Protein AF-A0A2J8JZU3-F1 (afdb_monomer)

Radius of gyration: 20.24 Å; Cα contacts (8 Å, |Δi|>4): 56; chains: 1; bounding box: 60×38×48 Å

Nearest PDB structures (foldseek):
  2yle-ass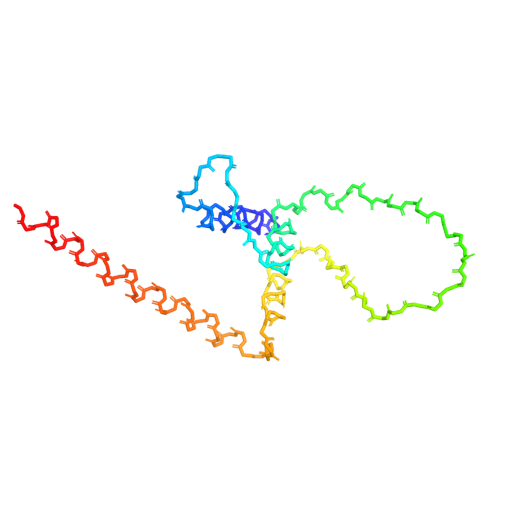embly1_A  TM=9.521E-01  e=1.772E-09  Homo sapiens
  3rbw-assembly3_C  TM=9.778E-01  e=8.902E-08  Homo sapiens

Mean predicted aligned error: 10.12 Å

pLDDT: mean 84.01, std 20.11, range [36.47, 98.75]

Foldseek 3Di:
DQLVVLQVVLVVVLCVQCPPPDPPDHDDDDPLSVVLSCLSNPLPCPVPDPPPDDDDDDDDDDDPPPPPPLPRDDHPVSSLQSQLVVDPHSVCSVVVVVVVVVVVVVVVVVVVVVVVCVVVVD

Organism: Pan troglodytes (NCBI:txid9598)

Secondary structure (DSSP, 8-state):
-HHHHHHHHHHHHHHHHTTT--TT------HHHHHHHHHHHTTTSTTS--------------------------SHHHHHHHHHTTSSSGGG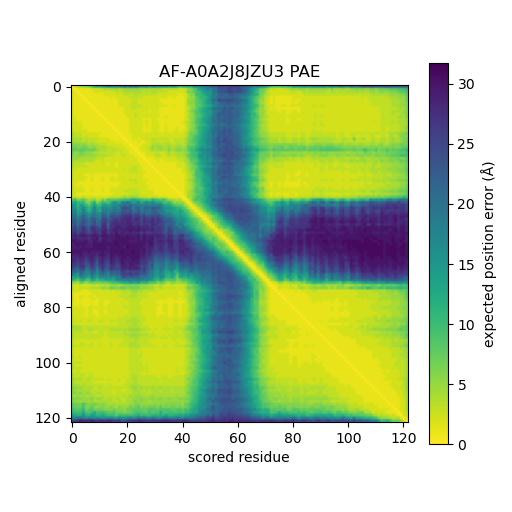HHHHHHHHHHHHHHHHHHHHHHHHHHHH--

Sequence (122 aa):
METEVIESLGIIIYKALDYGLKENEERELSPPLEQLIDHMANTVEADGSNDEGYEAAEEGLGDEDEKRKISAIRSYRDVMKLCAAHLPTESDAPNHYQAVCRALFAETMELHTFLTKIKSAK

Solvent-accessible surface area (backbone atoms only — not comparable to full-atom values): 7612 Å² total; per-residue (Å²): 112,64,46,61,53,42,20,56,47,24,50,51,52,52,53,62,70,42,63,89,57,55,100,89,54,80,72,91,64,59,69,73,58,46,52,50,36,50,45,26,50,50,57,85,64,74,86,71,73,82,77,85,70,80,89,75,91,75,94,74,95,74,77,94,75,72,74,71,76,75,73,80,55,73,44,72,67,50,53,53,49,58,57,18,67,71,43,99,53,44,87,47,38,72,58,50,55,51,49,52,52,50,50,54,49,52,56,52,49,52,52,50,54,52,53,50,52,61,68,66,73,111

Structure (mmCIF, N/CA/C/O backbone):
data_AF-A0A2J8JZU3-F1
#
_entry.id   AF-A0A2J8JZU3-F1
#
loop_
_atom_site.group_PDB
_atom_site.id
_atom_site.type_symbol
_atom_site.label_atom_id
_atom_site.label_alt_id
_atom_site.label_comp_id
_atom_site.label_asym_id
_atom_site.label_entity_id
_atom_site.label_seq_id
_atom_site.pdbx_PDB_ins_code
_atom_site.Cartn_x
_atom_site.Cartn_y
_atom_site.Cartn_z
_atom_site.occupancy
_atom_site.B_iso_or_equiv
_atom_site.auth_seq_id
_atom_site.auth_comp_id
_atom_site.auth_asym_id
_atom_site.auth_atom_id
_atom_site.pdbx_PDB_model_num
ATOM 1 N N . MET A 1 1 ? 16.141 14.459 -0.950 1.00 70.94 1 MET A N 1
ATOM 2 C CA . MET A 1 1 ? 14.841 15.150 -0.792 1.00 70.94 1 MET A CA 1
ATOM 3 C C . MET A 1 1 ? 13.651 14.298 -1.228 1.00 70.94 1 MET A C 1
ATOM 5 O O . MET A 1 1 ? 12.847 14.012 -0.361 1.00 70.94 1 MET A O 1
ATOM 9 N N . GLU A 1 2 ? 13.494 13.858 -2.492 1.00 91.19 2 GLU A N 1
ATOM 10 C CA . GLU A 1 2 ? 12.381 12.926 -2.822 1.00 91.19 2 GLU A CA 1
ATOM 11 C C . GLU A 1 2 ? 12.563 11.551 -2.165 1.00 91.19 2 GLU A C 1
ATOM 13 O O . GLU A 1 2 ? 11.612 11.001 -1.623 1.00 91.19 2 GLU A O 1
ATOM 18 N N . THR A 1 3 ? 13.790 11.029 -2.155 1.00 91.12 3 THR A N 1
ATOM 19 C CA . THR A 1 3 ? 14.134 9.729 -1.557 1.00 91.12 3 THR A CA 1
ATOM 20 C C . THR A 1 3 ? 13.794 9.651 -0.068 1.00 91.12 3 THR A C 1
ATOM 22 O O . THR A 1 3 ? 13.137 8.709 0.340 1.00 91.12 3 THR A O 1
ATOM 25 N N . GLU A 1 4 ? 14.106 10.684 0.719 1.00 92.81 4 GLU A N 1
ATOM 26 C CA . GLU A 1 4 ? 13.743 10.764 2.149 1.00 92.81 4 GLU A CA 1
ATOM 27 C C . GLU A 1 4 ? 12.219 10.717 2.380 1.00 92.81 4 GLU A C 1
ATOM 29 O O . GLU A 1 4 ? 11.733 10.109 3.337 1.00 92.81 4 GLU A O 1
ATOM 34 N N . VAL A 1 5 ? 11.440 11.356 1.495 1.00 95.69 5 VAL A N 1
ATOM 35 C CA . VAL A 1 5 ? 9.969 11.315 1.550 1.00 95.69 5 VAL A CA 1
ATOM 36 C C . VAL A 1 5 ? 9.457 9.926 1.174 1.00 95.69 5 VAL A C 1
ATOM 38 O O . VAL A 1 5 ? 8.535 9.425 1.814 1.00 95.69 5 VAL A O 1
ATOM 41 N N . ILE A 1 6 ? 10.054 9.299 0.159 1.00 96.25 6 ILE A N 1
ATOM 42 C CA . ILE A 1 6 ? 9.726 7.938 -0.283 1.00 96.25 6 ILE A CA 1
ATOM 43 C C . ILE A 1 6 ? 10.030 6.922 0.822 1.00 96.25 6 ILE A C 1
ATOM 45 O O . ILE A 1 6 ? 9.185 6.076 1.100 1.00 96.25 6 ILE A O 1
ATOM 49 N N . GLU A 1 7 ? 11.175 7.052 1.487 1.00 95.50 7 GLU A N 1
ATOM 50 C CA . GLU A 1 7 ? 11.584 6.230 2.627 1.00 95.50 7 GLU A CA 1
ATOM 51 C C . GLU A 1 7 ? 10.608 6.348 3.783 1.00 95.50 7 GLU A C 1
ATOM 53 O O . GLU A 1 7 ? 10.023 5.357 4.226 1.00 95.50 7 GLU A O 1
ATOM 58 N N . SER A 1 8 ? 10.344 7.585 4.201 1.00 95.75 8 SER A N 1
ATOM 59 C CA . SER A 1 8 ? 9.380 7.865 5.260 1.00 95.75 8 SER A CA 1
ATOM 60 C C . SER A 1 8 ? 8.002 7.290 4.923 1.00 95.75 8 SER A C 1
ATOM 62 O O . SER A 1 8 ? 7.342 6.708 5.784 1.00 95.75 8 SER A O 1
ATOM 64 N N . LEU A 1 9 ? 7.563 7.417 3.666 1.00 96.94 9 LEU A N 1
ATOM 65 C CA . LEU A 1 9 ? 6.297 6.860 3.204 1.00 96.94 9 LEU A CA 1
ATOM 66 C C . LEU A 1 9 ? 6.307 5.326 3.235 1.00 96.94 9 LEU A C 1
ATOM 68 O O . LEU A 1 9 ? 5.358 4.745 3.755 1.00 96.94 9 LEU A O 1
ATOM 72 N N . GLY A 1 10 ? 7.363 4.675 2.741 1.00 96.44 10 GLY A N 1
ATOM 73 C CA . GLY A 1 10 ? 7.507 3.215 2.744 1.00 96.44 10 GLY A CA 1
ATOM 74 C C . GLY A 1 10 ? 7.393 2.630 4.151 1.00 96.44 10 GLY A C 1
ATOM 75 O O . GLY A 1 10 ? 6.596 1.720 4.383 1.00 96.44 10 GLY A O 1
ATOM 76 N N . ILE A 1 11 ? 8.081 3.242 5.119 1.00 95.81 11 ILE A N 1
ATOM 77 C CA . ILE A 1 11 ? 8.023 2.856 6.536 1.00 95.81 11 ILE A CA 1
ATOM 78 C C . ILE A 1 1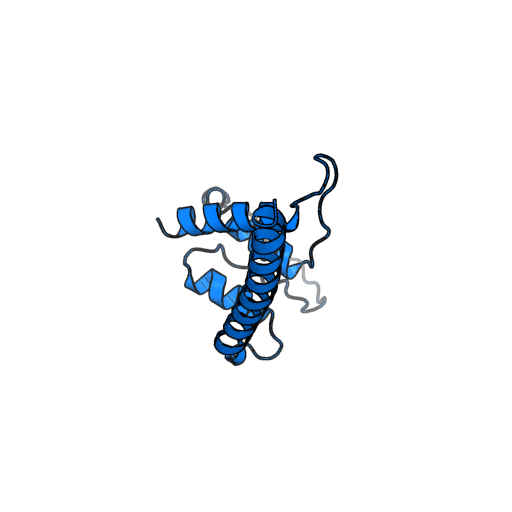1 ? 6.600 2.994 7.098 1.00 95.81 11 ILE A C 1
ATOM 80 O O . ILE A 1 11 ? 6.132 2.129 7.840 1.00 95.81 11 ILE A O 1
ATOM 84 N N . ILE A 1 12 ? 5.892 4.084 6.782 1.00 98.00 12 ILE A N 1
ATOM 85 C CA . ILE A 1 12 ? 4.524 4.302 7.276 1.00 98.00 12 ILE A CA 1
ATOM 86 C C . ILE A 1 12 ? 3.533 3.321 6.645 1.00 98.00 12 ILE A C 1
ATOM 88 O O . ILE A 1 12 ? 2.655 2.825 7.351 1.00 98.00 12 ILE A O 1
ATOM 92 N N . ILE A 1 13 ? 3.676 3.008 5.356 1.00 97.50 13 ILE A N 1
ATOM 93 C CA . ILE A 1 13 ? 2.842 2.002 4.690 1.00 97.50 13 ILE A CA 1
ATOM 94 C C . ILE A 1 13 ? 3.062 0.621 5.316 1.00 97.50 13 ILE A C 1
ATOM 96 O O . ILE A 1 13 ? 2.079 -0.045 5.638 1.00 97.50 13 ILE A O 1
ATOM 100 N N . TYR A 1 14 ? 4.312 0.227 5.574 1.00 95.81 14 TYR A N 1
ATOM 101 C CA . TYR A 1 14 ? 4.620 -1.030 6.263 1.00 95.81 14 TYR A CA 1
ATOM 102 C C . TYR A 1 14 ? 3.963 -1.096 7.651 1.00 95.81 14 TYR A C 1
ATOM 104 O O . TYR A 1 14 ? 3.210 -2.017 7.954 1.00 95.81 14 TYR A O 1
ATOM 112 N N . LYS A 1 15 ? 4.121 -0.041 8.461 1.00 95.38 15 LYS A N 1
ATOM 113 C CA . LYS A 1 15 ? 3.473 0.055 9.782 1.00 95.38 15 LYS A CA 1
ATOM 114 C C . LYS A 1 15 ? 1.948 -0.001 9.713 1.00 95.38 15 LYS A C 1
ATOM 116 O O . LYS A 1 15 ? 1.314 -0.522 10.627 1.00 95.38 15 LYS A O 1
ATOM 121 N N . ALA A 1 16 ? 1.347 0.564 8.668 1.00 97.44 16 ALA A N 1
ATOM 122 C CA . ALA A 1 16 ? -0.096 0.500 8.468 1.00 97.44 16 ALA A CA 1
ATOM 123 C C . ALA A 1 16 ? -0.564 -0.922 8.113 1.00 97.44 16 ALA A C 1
ATOM 125 O O . ALA A 1 16 ? -1.647 -1.322 8.537 1.00 97.44 16 ALA A O 1
ATOM 126 N N . LEU A 1 17 ? 0.241 -1.689 7.369 1.00 96.81 17 LEU A N 1
ATOM 127 C CA . LEU A 1 17 ? -0.054 -3.081 7.013 1.00 96.81 17 LEU A CA 1
ATOM 128 C C . LEU A 1 17 ? 0.003 -4.021 8.222 1.00 96.81 17 LEU A C 1
ATOM 130 O O . LEU A 1 17 ? -0.856 -4.905 8.312 1.00 96.81 17 LEU A O 1
ATOM 134 N N . ASP A 1 18 ? 0.941 -3.776 9.138 1.00 96.50 18 ASP A N 1
ATOM 135 C CA . ASP A 1 18 ? 1.154 -4.542 10.377 1.00 96.50 18 ASP A CA 1
ATOM 136 C C . ASP A 1 18 ? 0.325 -4.038 11.569 1.00 96.50 18 ASP A C 1
ATOM 138 O O . ASP A 1 18 ? 0.427 -4.553 12.686 1.00 96.50 18 ASP A O 1
ATOM 142 N N . TYR A 1 19 ? -0.519 -3.021 11.368 1.00 97.19 19 TYR A N 1
ATOM 143 C CA . TYR A 1 19 ? -1.295 -2.433 12.452 1.00 97.19 19 TYR A CA 1
ATOM 144 C C . TYR A 1 19 ? -2.176 -3.482 13.152 1.00 97.19 19 TYR A C 1
ATOM 146 O O . TYR A 1 19 ? -3.117 -4.023 12.571 1.00 97.19 19 TYR A O 1
ATOM 154 N N . GLY A 1 20 ? -1.894 -3.722 14.436 1.00 96.81 20 GLY A N 1
ATOM 155 C CA . GLY A 1 20 ? -2.626 -4.669 15.280 1.00 96.81 20 GLY A CA 1
ATOM 156 C C . GLY A 1 20 ? -1.979 -6.051 15.429 1.00 96.81 20 GLY A C 1
ATOM 157 O O . GLY A 1 20 ? -2.511 -6.859 16.192 1.00 96.81 20 GLY A O 1
ATOM 158 N N . LEU A 1 21 ? -0.852 -6.318 14.760 1.00 96.94 21 LEU A N 1
ATOM 159 C CA . LEU A 1 21 ? -0.038 -7.517 14.980 1.00 96.94 21 LEU A CA 1
ATOM 160 C C . LEU A 1 21 ? 0.847 -7.383 16.229 1.00 96.94 21 LEU A C 1
ATOM 162 O O . LEU A 1 21 ? 1.093 -6.280 16.727 1.00 96.94 21 LEU A O 1
ATOM 166 N N . LYS A 1 22 ? 1.305 -8.518 16.769 1.00 95.81 22 LYS A N 1
ATOM 167 C CA . LYS A 1 22 ? 2.307 -8.539 17.849 1.00 95.81 22 LYS A CA 1
ATOM 168 C C . LYS A 1 22 ? 3.705 -8.269 17.291 1.00 95.81 22 LYS A C 1
ATOM 170 O O . LYS A 1 22 ? 3.963 -8.526 16.129 1.00 95.81 22 LYS A O 1
ATOM 175 N N . GLU A 1 23 ? 4.640 -7.866 18.149 1.00 90.19 23 GLU A N 1
ATOM 176 C CA . GLU A 1 23 ? 6.037 -7.578 17.760 1.00 90.19 23 GLU A CA 1
ATOM 177 C C . GLU A 1 23 ? 6.790 -8.772 17.147 1.00 90.19 23 GLU A C 1
ATOM 179 O O . GLU A 1 23 ? 7.815 -8.590 16.505 1.00 90.19 23 GLU A O 1
ATOM 184 N N . ASN A 1 24 ? 6.312 -9.995 17.375 1.00 93.12 24 ASN A N 1
ATOM 185 C CA . ASN A 1 24 ? 6.893 -11.228 16.847 1.00 93.12 24 ASN A CA 1
ATOM 186 C C . ASN A 1 24 ? 6.080 -11.827 15.684 1.00 93.12 24 ASN A C 1
ATOM 188 O O . ASN A 1 24 ? 6.288 -12.990 15.337 1.00 93.12 24 ASN A O 1
ATOM 192 N N . GLU A 1 25 ? 5.101 -11.085 15.167 1.00 94.81 25 GLU A N 1
ATOM 193 C CA . GLU A 1 25 ? 4.240 -11.462 14.051 1.00 94.81 25 GLU A CA 1
ATOM 194 C C . GLU A 1 25 ? 4.425 -10.430 12.933 1.00 94.81 25 GLU A C 1
ATOM 196 O O . GLU A 1 25 ? 4.396 -9.230 13.184 1.00 94.81 25 GLU A O 1
ATOM 201 N N . GLU A 1 26 ? 4.578 -10.900 11.700 1.00 91.25 26 GLU A N 1
ATOM 202 C CA . GLU A 1 26 ? 4.696 -10.052 10.511 1.00 91.25 26 GLU A CA 1
ATOM 203 C C . GLU A 1 26 ? 3.631 -10.464 9.501 1.00 91.25 26 GLU A C 1
ATOM 205 O O . GLU A 1 26 ? 3.242 -11.638 9.418 1.00 91.25 26 GLU A O 1
ATOM 210 N N . ARG A 1 27 ? 3.121 -9.496 8.739 1.00 95.31 27 ARG A N 1
ATOM 211 C CA . ARG A 1 27 ? 2.144 -9.786 7.697 1.00 95.31 27 ARG A CA 1
ATOM 212 C C . ARG A 1 27 ? 2.831 -10.379 6.473 1.00 95.31 27 ARG A C 1
ATOM 214 O O . ARG A 1 27 ? 3.708 -9.760 5.887 1.00 95.31 27 ARG A O 1
ATOM 221 N N . GLU A 1 28 ? 2.353 -11.532 6.014 1.00 96.19 28 GLU A N 1
ATOM 222 C CA . GLU A 1 28 ? 2.798 -12.101 4.740 1.00 96.19 28 GLU A CA 1
ATOM 223 C C . GLU A 1 28 ? 2.272 -11.247 3.572 1.00 96.19 28 GLU A C 1
ATOM 225 O O . GLU A 1 28 ? 1.058 -11.118 3.363 1.00 96.19 28 GLU A O 1
ATOM 230 N N . LEU A 1 29 ? 3.188 -10.614 2.836 1.00 96.62 29 LEU A N 1
ATOM 231 C CA . LEU A 1 29 ? 2.882 -9.762 1.690 1.00 96.62 29 LEU A CA 1
ATOM 232 C C . LEU A 1 29 ? 3.066 -10.533 0.382 1.00 96.62 29 LEU A C 1
ATOM 234 O O . LEU A 1 29 ? 3.832 -11.486 0.284 1.00 96.62 29 LEU A O 1
ATOM 238 N N . SER A 1 30 ? 2.382 -10.094 -0.675 1.00 96.12 30 SER A N 1
ATOM 239 C CA . SER A 1 30 ? 2.700 -10.592 -2.014 1.00 96.12 30 SER A CA 1
ATOM 240 C C . SER A 1 30 ? 4.114 -10.138 -2.412 1.00 96.12 30 SER A C 1
ATOM 242 O O . SER A 1 30 ? 4.414 -8.957 -2.195 1.00 96.12 30 SER A O 1
ATOM 244 N N . PRO A 1 31 ? 4.918 -10.968 -3.104 1.00 94.69 31 PRO A N 1
ATOM 245 C CA . PRO A 1 31 ? 6.295 -10.617 -3.459 1.00 94.69 31 PRO A CA 1
ATOM 246 C C . PRO A 1 31 ? 6.475 -9.246 -4.144 1.00 94.69 31 PRO A C 1
ATOM 248 O O . PRO A 1 31 ? 7.409 -8.533 -3.784 1.00 94.69 31 PRO A O 1
ATOM 251 N N . PRO A 1 32 ? 5.596 -8.800 -5.072 1.00 94.25 32 PRO A N 1
ATOM 252 C CA . PRO A 1 32 ? 5.743 -7.480 -5.697 1.00 94.25 32 PRO A CA 1
ATOM 253 C C . PRO A 1 32 ? 5.560 -6.305 -4.723 1.00 94.25 32 PRO A C 1
ATOM 255 O O . PRO A 1 32 ? 6.189 -5.262 -4.883 1.00 94.25 32 PRO A O 1
ATOM 258 N N . LEU A 1 33 ? 4.691 -6.463 -3.720 1.00 96.19 33 LEU A N 1
ATOM 259 C CA . LEU A 1 33 ? 4.424 -5.429 -2.718 1.00 96.19 33 LEU A CA 1
ATOM 260 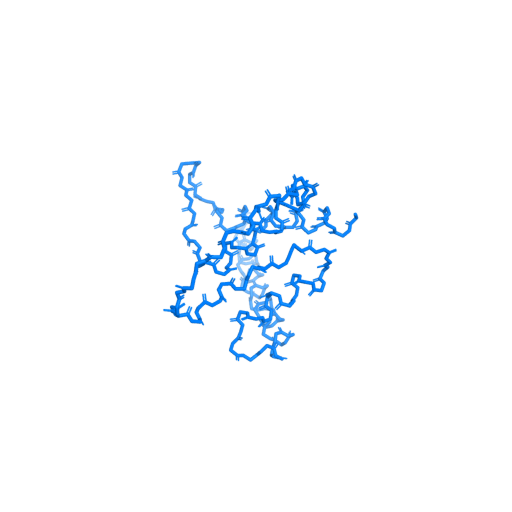C C . LEU A 1 33 ? 5.562 -5.342 -1.700 1.00 96.19 33 LEU A C 1
ATOM 262 O O . LEU A 1 33 ? 5.978 -4.242 -1.351 1.00 96.19 33 LEU A O 1
ATOM 266 N N . GLU A 1 34 ? 6.067 -6.494 -1.260 1.00 94.94 34 GLU A N 1
ATOM 267 C CA . GLU A 1 34 ? 7.225 -6.577 -0.369 1.00 94.94 34 GLU A CA 1
ATOM 268 C C . GLU A 1 34 ? 8.444 -5.899 -1.003 1.00 94.94 34 GLU A C 1
ATOM 270 O O . GLU A 1 34 ? 9.014 -4.992 -0.407 1.00 94.94 34 GLU A O 1
ATOM 275 N N . GLN A 1 35 ? 8.756 -6.231 -2.261 1.00 92.50 35 GLN A N 1
ATOM 276 C CA . GLN A 1 35 ? 9.861 -5.616 -3.005 1.00 92.50 35 GLN A CA 1
ATOM 277 C C . GLN A 1 35 ? 9.706 -4.100 -3.152 1.00 92.50 35 GLN A C 1
ATOM 279 O O . GLN A 1 35 ? 10.676 -3.360 -3.003 1.00 92.50 35 GLN A O 1
ATOM 284 N N . LEU A 1 36 ? 8.495 -3.611 -3.443 1.00 95.00 36 LEU A N 1
ATOM 285 C CA . LEU A 1 36 ? 8.244 -2.174 -3.535 1.00 95.00 36 LEU A CA 1
ATOM 286 C C . LEU A 1 36 ? 8.531 -1.476 -2.201 1.00 95.00 36 LEU A C 1
ATOM 288 O O . LEU A 1 36 ? 9.220 -0.458 -2.186 1.00 95.00 36 LEU A O 1
ATOM 292 N N . ILE A 1 37 ? 8.008 -2.011 -1.097 1.00 95.25 37 ILE A N 1
ATOM 293 C CA . ILE A 1 37 ? 8.185 -1.420 0.233 1.00 95.25 37 ILE A CA 1
ATOM 294 C C . ILE A 1 37 ? 9.651 -1.482 0.660 1.00 95.25 37 ILE A C 1
ATOM 296 O O . ILE A 1 37 ? 10.157 -0.483 1.162 1.00 95.25 37 ILE A O 1
ATOM 300 N N . ASP A 1 38 ? 10.337 -2.593 0.401 1.00 93.44 38 ASP A N 1
ATOM 301 C CA . ASP A 1 38 ? 11.760 -2.767 0.691 1.00 93.44 38 ASP A CA 1
ATOM 302 C C . ASP A 1 38 ? 12.609 -1.720 -0.051 1.00 93.44 38 ASP A C 1
ATOM 304 O O . ASP A 1 38 ? 13.368 -0.963 0.555 1.00 93.44 38 ASP A O 1
ATOM 308 N N . HIS A 1 39 ? 12.378 -1.549 -1.357 1.00 91.62 39 HIS A N 1
ATOM 309 C CA . HIS A 1 39 ? 13.051 -0.515 -2.145 1.00 91.62 39 HIS A CA 1
ATOM 310 C C . HIS A 1 39 ? 12.688 0.914 -1.737 1.00 91.62 39 HIS A C 1
ATOM 312 O O . HIS A 1 39 ? 13.498 1.818 -1.939 1.00 91.62 39 HIS A O 1
ATOM 318 N N . MET A 1 40 ? 11.483 1.146 -1.208 1.00 94.38 40 MET A N 1
ATOM 319 C CA . MET A 1 40 ? 11.098 2.454 -0.683 1.00 94.38 40 MET A CA 1
ATOM 320 C C . MET A 1 40 ? 11.782 2.725 0.656 1.00 94.38 40 MET A C 1
ATOM 322 O O . MET A 1 40 ? 12.319 3.809 0.833 1.00 94.38 40 MET A O 1
ATOM 326 N N . ALA A 1 41 ? 11.791 1.760 1.576 1.00 90.88 41 ALA A N 1
ATOM 327 C CA . ALA A 1 41 ? 12.290 1.916 2.941 1.00 90.88 41 ALA A CA 1
ATOM 328 C C . ALA A 1 41 ? 13.824 1.849 3.059 1.00 90.88 41 ALA A C 1
ATOM 330 O O . ALA A 1 41 ? 14.361 2.325 4.052 1.00 90.88 41 ALA A O 1
ATOM 331 N N . ASN A 1 42 ? 14.525 1.321 2.049 1.00 79.56 42 ASN A N 1
ATOM 332 C CA . ASN A 1 42 ? 15.984 1.156 2.051 1.00 79.56 42 ASN A CA 1
ATOM 333 C C . ASN A 1 42 ? 16.690 1.995 0.961 1.00 79.56 42 ASN A C 1
ATOM 335 O O . ASN A 1 42 ? 17.666 1.559 0.349 1.00 79.56 42 ASN A O 1
ATOM 339 N N . THR A 1 43 ? 16.215 3.221 0.687 1.00 63.41 43 THR A N 1
ATOM 340 C CA . THR A 1 43 ? 16.784 4.084 -0.381 1.00 63.41 43 THR A CA 1
ATOM 341 C C . THR A 1 43 ? 18.184 4.649 -0.092 1.00 63.41 43 THR A C 1
ATOM 343 O O . THR A 1 43 ? 18.803 5.195 -1.006 1.00 63.41 43 THR A O 1
ATOM 346 N N . VAL A 1 44 ? 18.694 4.508 1.137 1.00 55.06 44 VAL A N 1
ATOM 347 C CA . VAL A 1 44 ? 19.975 5.084 1.607 1.00 55.06 44 VAL A CA 1
ATOM 348 C C . VAL A 1 44 ? 21.139 4.079 1.614 1.00 55.06 44 VAL A C 1
ATOM 350 O O . VAL A 1 44 ? 22.252 4.440 1.964 1.00 55.06 44 VAL A O 1
ATOM 353 N N . GLU A 1 45 ? 20.894 2.817 1.250 1.00 50.91 45 GLU A N 1
ATOM 354 C CA . GLU A 1 45 ? 21.921 1.755 1.212 1.00 50.91 45 GLU A CA 1
ATOM 355 C C . GLU A 1 45 ? 22.384 1.440 -0.233 1.00 50.91 45 GLU A C 1
ATOM 357 O O . GLU A 1 45 ? 23.275 0.621 -0.468 1.00 50.91 45 GLU A O 1
ATOM 362 N N . ALA A 1 46 ? 21.775 2.078 -1.242 1.00 52.78 46 ALA A N 1
ATOM 363 C CA . ALA A 1 46 ? 21.993 1.782 -2.664 1.00 52.78 46 ALA A CA 1
ATOM 364 C C . ALA A 1 46 ? 23.280 2.398 -3.259 1.00 52.78 46 ALA A C 1
ATOM 366 O O . ALA A 1 46 ? 23.596 2.181 -4.429 1.00 52.78 46 ALA A O 1
ATOM 367 N N . ASP A 1 47 ? 24.016 3.174 -2.475 1.00 46.38 47 ASP A N 1
ATOM 368 C CA . ASP A 1 47 ? 25.265 3.860 -2.805 1.00 46.38 47 ASP A CA 1
ATOM 369 C C . ASP A 1 47 ? 26.524 3.094 -2.347 1.00 46.38 47 ASP A C 1
ATOM 371 O O . ASP A 1 47 ? 27.642 3.541 -2.605 1.00 46.38 47 ASP A O 1
ATOM 375 N N . GLY A 1 48 ? 26.364 1.904 -1.747 1.00 48.28 48 GLY A N 1
ATOM 376 C CA . GLY A 1 48 ? 27.467 1.079 -1.234 1.00 48.28 48 GLY A CA 1
ATOM 377 C C . GLY A 1 48 ? 27.855 -0.169 -2.042 1.00 48.28 48 GLY A C 1
ATOM 378 O O . GLY A 1 48 ? 28.883 -0.772 -1.741 1.00 48.28 48 GLY A O 1
ATOM 379 N N . SER A 1 49 ? 27.092 -0.587 -3.059 1.00 48.47 49 SER A N 1
ATOM 380 C CA . SER A 1 49 ? 27.376 -1.834 -3.793 1.00 48.47 49 SER A CA 1
ATOM 381 C C . SER A 1 49 ? 27.969 -1.567 -5.179 1.00 48.47 49 SER A C 1
ATOM 383 O O . SER A 1 49 ? 27.300 -1.673 -6.205 1.00 48.47 49 SER A O 1
ATOM 385 N N . ASN A 1 50 ? 29.263 -1.243 -5.210 1.00 49.09 50 ASN A N 1
ATOM 386 C CA . ASN A 1 50 ? 30.092 -1.599 -6.359 1.00 49.09 50 ASN A CA 1
ATOM 387 C C . ASN A 1 50 ? 30.369 -3.104 -6.256 1.00 49.09 50 ASN A C 1
ATOM 389 O O . ASN A 1 50 ? 31.349 -3.525 -5.644 1.00 49.09 50 ASN A O 1
ATOM 393 N N . ASP A 1 51 ? 29.462 -3.909 -6.800 1.00 52.41 51 ASP A N 1
ATOM 394 C CA . ASP A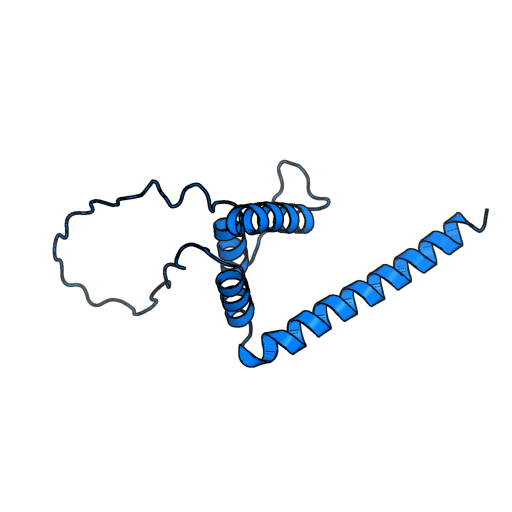 1 51 ? 29.676 -5.336 -7.028 1.00 52.41 51 ASP A CA 1
ATOM 395 C C . ASP A 1 51 ? 30.739 -5.504 -8.131 1.00 52.41 51 ASP A C 1
ATOM 397 O O . ASP A 1 51 ? 30.431 -5.576 -9.321 1.00 52.41 51 ASP A O 1
ATOM 401 N N . GLU A 1 52 ? 32.020 -5.484 -7.745 1.00 56.97 52 GLU A N 1
ATOM 402 C CA . GLU A 1 52 ? 33.133 -5.950 -8.581 1.00 56.97 52 GLU A CA 1
ATOM 403 C C . GLU A 1 52 ? 33.087 -7.488 -8.682 1.00 56.97 52 GLU A C 1
ATOM 405 O O . GLU A 1 52 ? 33.915 -8.207 -8.122 1.00 56.97 52 GLU A O 1
ATOM 410 N N . GLY A 1 53 ? 32.083 -8.004 -9.391 1.00 53.41 53 GLY A N 1
ATOM 411 C CA . GLY A 1 53 ? 31.940 -9.418 -9.723 1.00 53.41 53 GLY A CA 1
ATOM 412 C C . GLY A 1 53 ? 32.614 -9.748 -11.055 1.00 53.41 53 GLY A C 1
ATOM 413 O O . GLY A 1 53 ? 32.127 -9.385 -12.119 1.00 53.41 53 GLY A O 1
ATOM 414 N N . TYR A 1 54 ? 33.749 -10.440 -10.990 1.00 47.19 54 TYR A N 1
ATOM 415 C CA . TYR A 1 54 ? 34.530 -10.972 -12.112 1.00 47.19 54 TYR A CA 1
ATOM 416 C C . TYR A 1 54 ? 33.673 -11.869 -13.034 1.00 47.19 54 TYR A C 1
ATOM 418 O O . TYR A 1 54 ? 33.163 -12.896 -12.586 1.00 47.19 54 TYR A O 1
ATOM 426 N N . GLU A 1 55 ? 33.534 -11.522 -14.319 1.00 50.06 55 GLU A N 1
ATOM 427 C CA . GLU A 1 55 ? 32.864 -12.383 -15.304 1.00 50.06 55 GLU A CA 1
ATOM 428 C C . GLU A 1 55 ? 33.709 -13.634 -15.592 1.00 50.06 55 GLU A C 1
ATOM 430 O O . GLU A 1 55 ? 34.701 -13.592 -16.323 1.00 50.06 55 GLU A O 1
ATOM 435 N N . ALA A 1 56 ? 33.298 -14.772 -15.034 1.00 51.62 56 ALA A N 1
ATOM 436 C CA . ALA A 1 56 ? 33.676 -16.081 -15.546 1.00 51.62 56 ALA A CA 1
ATOM 437 C C . ALA A 1 56 ? 32.538 -16.582 -16.443 1.00 51.62 56 ALA A C 1
ATOM 439 O O . ALA A 1 56 ? 31.448 -16.895 -15.969 1.00 51.62 56 ALA A O 1
ATOM 440 N N . ALA A 1 57 ? 32.798 -16.611 -17.749 1.00 50.91 57 ALA A N 1
ATOM 441 C CA . ALA A 1 57 ? 31.899 -17.162 -18.749 1.00 50.91 57 ALA A CA 1
ATOM 442 C C . ALA A 1 57 ? 31.653 -18.657 -18.495 1.00 50.91 57 ALA A C 1
ATOM 444 O O . ALA A 1 57 ? 32.592 -19.452 -18.550 1.00 50.91 57 ALA A O 1
ATOM 445 N N . GLU A 1 58 ? 30.394 -19.046 -18.297 1.00 46.47 58 GLU A N 1
ATOM 446 C CA . GLU A 1 58 ? 29.954 -20.417 -18.536 1.00 46.47 58 GLU A CA 1
ATOM 447 C C . GLU A 1 58 ? 28.565 -20.398 -19.187 1.00 46.47 58 GLU A C 1
ATOM 449 O O . GLU A 1 58 ? 27.603 -19.835 -18.666 1.00 46.47 58 GLU A O 1
ATOM 454 N N . GLU A 1 59 ? 28.506 -20.950 -20.397 1.00 50.19 59 GLU A N 1
ATOM 455 C CA . GLU A 1 59 ? 27.304 -21.089 -21.211 1.00 50.19 59 GLU A CA 1
ATOM 456 C C . GLU A 1 59 ? 26.311 -22.050 -20.542 1.00 50.19 59 GLU A C 1
ATOM 458 O O . GLU A 1 59 ? 26.631 -23.206 -20.268 1.00 50.19 59 GLU A O 1
ATOM 463 N N . GLY A 1 60 ? 25.072 -21.600 -20.348 1.00 38.34 60 GLY A N 1
ATOM 464 C CA . GLY A 1 60 ? 23.973 -22.442 -19.888 1.00 38.34 60 GLY A CA 1
ATOM 465 C C . GLY A 1 60 ? 22.629 -21.805 -20.213 1.00 38.34 60 GLY A C 1
ATOM 466 O O . GLY A 1 60 ? 22.175 -20.909 -19.513 1.00 38.34 60 GLY A O 1
ATOM 467 N N . LEU A 1 61 ? 22.002 -22.263 -21.298 1.00 50.50 61 LEU A N 1
ATOM 468 C CA . LEU A 1 61 ? 20.623 -21.934 -21.665 1.00 50.50 61 LEU A CA 1
ATOM 469 C C . LEU A 1 61 ? 19.672 -22.397 -20.547 1.00 50.50 61 LEU A C 1
ATOM 471 O O . LEU A 1 61 ? 19.569 -23.598 -20.295 1.00 50.50 61 LEU A O 1
ATOM 475 N N . GLY A 1 62 ? 18.966 -21.464 -19.906 1.00 36.47 62 GLY A N 1
ATOM 476 C CA . GLY A 1 62 ? 17.954 -21.762 -18.893 1.00 36.47 62 GLY A CA 1
ATOM 477 C C . GLY A 1 62 ? 17.060 -20.554 -18.611 1.00 36.47 62 GLY A C 1
ATOM 478 O O . GLY A 1 62 ? 17.563 -19.526 -18.179 1.00 36.47 62 GLY A O 1
ATOM 479 N N . ASP A 1 63 ? 15.770 -20.719 -18.911 1.00 37.12 63 ASP A N 1
ATOM 480 C CA . ASP A 1 63 ? 14.588 -19.908 -18.576 1.00 37.12 63 ASP A CA 1
ATOM 481 C C . ASP A 1 63 ? 14.732 -18.381 -18.434 1.00 37.12 63 ASP A C 1
ATOM 483 O O . ASP A 1 63 ? 15.242 -17.842 -17.454 1.00 37.12 63 ASP A O 1
ATOM 487 N N . GLU A 1 64 ? 14.112 -17.684 -19.389 1.00 40.38 64 GLU A N 1
ATOM 488 C CA . GLU A 1 64 ? 13.823 -16.246 -19.398 1.00 40.38 64 GLU A CA 1
ATOM 489 C C . GLU A 1 64 ? 12.757 -15.851 -18.351 1.00 40.38 64 GLU A C 1
ATOM 491 O O . GLU A 1 64 ? 11.790 -15.162 -18.667 1.00 40.38 64 GLU A O 1
ATOM 496 N N . ASP A 1 65 ? 12.923 -16.248 -17.088 1.00 44.06 65 ASP A N 1
ATOM 497 C CA . ASP A 1 65 ? 12.248 -15.582 -15.968 1.00 44.06 65 ASP A CA 1
ATOM 498 C C . ASP A 1 65 ? 13.218 -14.540 -15.405 1.00 44.06 65 ASP A C 1
ATOM 500 O O . ASP A 1 65 ? 13.789 -14.642 -14.314 1.00 44.06 65 ASP A O 1
ATOM 504 N N . GLU A 1 66 ? 13.481 -13.547 -16.255 1.00 41.28 66 GLU A N 1
ATOM 505 C CA . GLU A 1 66 ? 14.250 -12.357 -15.946 1.00 41.28 66 GLU A CA 1
ATOM 506 C C . GLU A 1 66 ? 13.504 -11.635 -14.813 1.00 41.28 66 GLU A C 1
ATOM 508 O O . GLU A 1 66 ? 12.643 -10.781 -15.043 1.00 41.28 66 GLU A O 1
ATOM 513 N N . LYS A 1 67 ? 13.803 -12.013 -13.559 1.00 49.59 67 LYS A N 1
ATOM 514 C CA . LYS A 1 67 ? 13.560 -11.198 -12.368 1.00 49.59 67 LYS A CA 1
ATOM 515 C C . LYS A 1 67 ? 14.168 -9.846 -12.687 1.00 49.59 67 LYS A C 1
ATOM 517 O O . LYS A 1 67 ? 15.365 -9.645 -12.486 1.00 49.59 67 LYS A O 1
ATOM 522 N N . ARG A 1 68 ? 13.357 -8.948 -13.247 1.00 50.34 68 ARG A N 1
ATOM 523 C CA . ARG A 1 68 ? 13.710 -7.561 -13.511 1.00 50.34 68 ARG A CA 1
ATOM 524 C C . ARG A 1 68 ? 14.230 -7.045 -12.184 1.00 50.34 68 ARG A C 1
ATOM 526 O O . ARG A 1 68 ? 13.432 -6.801 -11.285 1.00 50.34 68 ARG A O 1
ATOM 533 N N . LYS A 1 69 ? 15.556 -6.967 -12.025 1.00 54.69 69 LYS A N 1
ATOM 534 C CA . LYS A 1 69 ? 16.179 -6.297 -10.887 1.00 54.69 69 LYS A CA 1
ATOM 535 C C . LYS A 1 69 ? 15.593 -4.896 -10.925 1.00 54.69 69 LYS A C 1
ATOM 537 O O . LYS A 1 69 ? 15.918 -4.123 -11.827 1.00 54.69 69 LYS A O 1
ATOM 542 N N . ILE A 1 70 ? 14.637 -4.625 -10.039 1.00 60.88 70 ILE A N 1
ATOM 543 C CA . ILE A 1 70 ? 13.983 -3.329 -9.973 1.00 60.88 70 ILE A CA 1
ATOM 544 C C . ILE A 1 70 ? 15.108 -2.342 -9.680 1.00 60.88 70 ILE A C 1
ATOM 546 O O . ILE A 1 70 ? 15.804 -2.439 -8.671 1.00 60.88 70 ILE A O 1
ATOM 550 N N . SER A 1 71 ? 15.365 -1.450 -10.634 1.00 66.56 71 SER A N 1
ATOM 551 C CA . SER A 1 71 ? 16.345 -0.388 -10.457 1.00 66.56 71 SER A CA 1
ATOM 552 C C . SER A 1 71 ? 15.963 0.429 -9.225 1.00 66.56 71 SER A C 1
ATOM 554 O O . SER A 1 71 ? 14.779 0.718 -9.051 1.00 66.56 71 SER A O 1
ATOM 556 N N . ALA A 1 72 ? 16.948 0.828 -8.417 1.00 81.12 72 ALA A N 1
ATOM 557 C CA . ALA A 1 72 ? 16.730 1.627 -7.211 1.00 81.12 72 ALA A CA 1
ATOM 558 C C . ALA A 1 72 ? 15.731 2.778 -7.444 1.00 81.12 72 ALA A C 1
ATOM 560 O O . ALA A 1 72 ? 15.826 3.499 -8.443 1.00 81.12 72 ALA A O 1
ATOM 561 N N . ILE A 1 73 ? 14.786 2.954 -6.515 1.00 89.12 73 ILE A N 1
ATOM 562 C CA . ILE A 1 73 ? 13.776 4.014 -6.573 1.00 89.12 73 ILE A CA 1
ATOM 563 C C . ILE A 1 73 ? 14.463 5.357 -6.319 1.00 89.12 73 ILE A C 1
ATOM 565 O O . ILE A 1 73 ? 15.004 5.598 -5.243 1.00 89.12 73 ILE A O 1
ATOM 569 N N . ARG A 1 74 ? 14.446 6.245 -7.318 1.00 89.56 74 ARG A N 1
ATOM 570 C CA . ARG A 1 74 ? 15.126 7.552 -7.250 1.00 89.56 74 ARG A CA 1
ATOM 571 C C . ARG A 1 74 ? 14.167 8.735 -7.314 1.00 89.56 74 ARG A C 1
ATOM 573 O O . ARG A 1 74 ? 14.587 9.867 -7.083 1.00 89.56 74 ARG A O 1
ATOM 580 N N . SER A 1 75 ? 12.904 8.493 -7.653 1.00 94.19 75 SER A N 1
ATOM 581 C CA . SER A 1 75 ? 11.892 9.533 -7.828 1.00 94.19 75 SER A CA 1
ATOM 582 C C . SER A 1 75 ? 10.481 9.024 -7.554 1.00 94.19 75 SER A C 1
ATOM 584 O O . SER A 1 75 ? 10.208 7.824 -7.654 1.00 94.19 75 SER A O 1
ATOM 586 N N . TYR A 1 76 ? 9.540 9.940 -7.311 1.00 95.81 76 TYR A N 1
ATOM 587 C CA . TYR A 1 76 ? 8.119 9.586 -7.168 1.00 95.81 76 TYR A CA 1
ATOM 588 C C . TYR A 1 76 ? 7.566 8.847 -8.389 1.00 95.81 76 TYR A C 1
ATOM 590 O O . TYR A 1 76 ? 6.723 7.959 -8.269 1.00 95.81 76 TYR A O 1
ATOM 598 N N . ARG A 1 77 ? 8.061 9.187 -9.584 1.00 95.94 77 ARG A N 1
ATOM 599 C CA . ARG A 1 77 ? 7.649 8.539 -10.830 1.00 95.94 77 ARG A CA 1
ATOM 600 C C . ARG A 1 77 ? 8.018 7.057 -10.847 1.00 95.94 77 ARG A C 1
ATOM 602 O O . ARG A 1 77 ? 7.276 6.276 -11.433 1.00 95.94 77 ARG A O 1
ATOM 609 N N . ASP A 1 78 ? 9.133 6.673 -10.233 1.00 94.38 78 ASP A N 1
ATOM 610 C CA . ASP A 1 78 ? 9.564 5.274 -10.196 1.00 94.38 78 ASP A CA 1
ATOM 611 C C . ASP A 1 78 ? 8.627 4.455 -9.298 1.00 94.38 78 ASP A C 1
ATOM 613 O O . ASP A 1 78 ? 8.146 3.408 -9.725 1.00 94.38 78 ASP A O 1
ATOM 617 N N . VAL A 1 79 ? 8.240 5.003 -8.137 1.00 95.75 79 VAL A N 1
ATOM 618 C CA . VAL A 1 79 ? 7.194 4.423 -7.272 1.00 95.75 79 VAL A CA 1
ATOM 619 C C . VAL A 1 79 ? 5.883 4.266 -8.045 1.00 95.75 79 VAL A C 1
ATOM 621 O O . VAL A 1 79 ? 5.303 3.185 -8.081 1.00 95.75 79 VAL A O 1
ATOM 624 N N . MET A 1 80 ? 5.425 5.325 -8.724 1.00 96.88 80 MET A N 1
ATOM 625 C CA . MET A 1 80 ? 4.168 5.288 -9.481 1.00 96.88 80 MET A CA 1
ATOM 626 C C . MET A 1 80 ? 4.182 4.254 -10.613 1.00 96.88 80 MET A C 1
ATOM 628 O O . MET A 1 80 ? 3.156 3.625 -10.862 1.00 96.88 80 MET A O 1
ATOM 632 N N . LYS A 1 81 ? 5.321 4.063 -11.291 1.00 95.81 81 LYS A N 1
ATOM 633 C CA . LYS A 1 81 ? 5.478 3.030 -12.325 1.00 95.81 81 LYS A CA 1
ATOM 634 C C . LYS A 1 81 ? 5.388 1.623 -11.743 1.00 95.81 81 LYS A C 1
ATOM 636 O O . LYS A 1 81 ? 4.706 0.786 -12.320 1.00 95.81 81 LYS A O 1
ATOM 641 N N . LEU A 1 82 ? 6.032 1.378 -10.602 1.00 94.94 82 LEU A N 1
ATOM 642 C CA . LEU A 1 82 ? 5.961 0.084 -9.918 1.00 94.94 82 LEU A CA 1
ATOM 643 C C . LEU A 1 82 ? 4.538 -0.227 -9.442 1.00 94.94 82 LEU A C 1
ATOM 645 O O . LEU A 1 82 ? 4.066 -1.345 -9.624 1.00 94.94 82 LEU A O 1
ATOM 649 N N . CYS A 1 83 ? 3.818 0.773 -8.926 1.00 96.88 83 CYS A N 1
ATOM 650 C CA . CYS A 1 83 ? 2.396 0.629 -8.624 1.00 96.88 83 CYS A CA 1
ATOM 651 C C . CYS A 1 83 ? 1.583 0.313 -9.890 1.00 96.88 83 CYS A C 1
ATOM 653 O O . CYS A 1 83 ? 0.787 -0.618 -9.895 1.00 96.88 83 CYS A O 1
ATOM 655 N N . ALA A 1 84 ? 1.788 1.040 -10.993 1.00 97.44 84 ALA A N 1
ATOM 656 C CA . ALA A 1 84 ? 1.046 0.797 -12.232 1.00 97.44 84 ALA A CA 1
ATOM 657 C C . ALA A 1 84 ? 1.251 -0.629 -12.772 1.00 97.44 84 ALA A C 1
ATOM 659 O O . ALA A 1 84 ? 0.274 -1.267 -13.162 1.00 97.44 84 ALA A O 1
ATOM 660 N N . ALA A 1 85 ? 2.482 -1.146 -12.704 1.00 96.25 85 ALA A N 1
ATOM 661 C CA . ALA A 1 85 ? 2.849 -2.506 -13.106 1.00 96.25 85 ALA A CA 1
ATOM 662 C C . ALA A 1 85 ? 2.168 -3.618 -12.282 1.00 96.25 85 ALA A C 1
ATOM 664 O O . ALA A 1 85 ? 2.175 -4.778 -12.690 1.00 96.25 85 ALA A O 1
ATOM 665 N N . HIS A 1 86 ? 1.561 -3.291 -11.134 1.00 95.50 86 HIS A N 1
ATOM 666 C CA . HIS A 1 86 ? 0.744 -4.236 -10.371 1.00 95.50 86 HIS A CA 1
ATOM 667 C C . HIS A 1 86 ? -0.600 -4.540 -11.054 1.00 95.50 86 HIS A C 1
ATOM 669 O O . HIS A 1 86 ? -1.218 -5.571 -10.787 1.00 95.50 86 HIS A O 1
ATOM 675 N N . LEU A 1 87 ? -1.077 -3.644 -11.921 1.00 96.50 87 LEU A N 1
ATOM 676 C CA . LEU A 1 87 ? -2.349 -3.810 -12.611 1.00 96.50 87 LEU A CA 1
ATOM 677 C C . LEU A 1 87 ? -2.166 -4.591 -13.917 1.00 96.50 87 LEU A C 1
ATOM 679 O O . LEU A 1 87 ? -1.186 -4.373 -14.626 1.00 96.50 87 LEU A O 1
ATOM 683 N N . PRO A 1 88 ? -3.154 -5.410 -14.327 1.00 96.38 88 PRO A N 1
ATOM 684 C CA . PRO A 1 88 ? -3.135 -6.053 -15.644 1.00 96.38 88 PRO A CA 1
ATOM 685 C C . PRO A 1 88 ? -3.070 -5.056 -16.810 1.00 96.38 88 PRO A C 1
ATOM 687 O O . PRO A 1 88 ? -2.645 -5.395 -17.910 1.00 96.38 88 PRO A O 1
ATOM 690 N N . THR A 1 89 ? -3.544 -3.828 -16.595 1.00 97.75 89 THR A N 1
ATOM 691 C CA . THR A 1 89 ? -3.519 -2.734 -17.568 1.00 97.75 89 THR A CA 1
ATOM 692 C C . THR A 1 89 ? -2.993 -1.483 -16.874 1.00 97.75 89 THR A C 1
ATOM 694 O O . THR A 1 89 ? -3.731 -0.775 -16.194 1.00 97.75 89 THR A O 1
ATOM 697 N N . GLU A 1 90 ? -1.695 -1.210 -17.030 1.00 97.81 90 GLU A N 1
ATOM 698 C CA . GLU A 1 90 ? -1.001 -0.131 -16.309 1.00 97.81 90 GLU A CA 1
ATOM 699 C C . GLU A 1 90 ? -1.632 1.255 -16.534 1.00 97.81 90 GLU A C 1
ATOM 701 O O . GLU A 1 90 ? -1.645 2.094 -15.632 1.00 97.81 90 GLU A O 1
ATOM 706 N N . SER A 1 91 ? -2.206 1.502 -17.719 1.00 98.06 91 SER A N 1
ATOM 707 C CA . SER A 1 91 ? -2.877 2.769 -18.043 1.00 98.06 91 SER A CA 1
ATOM 708 C C . SER A 1 91 ? -4.113 3.048 -17.185 1.00 98.06 91 SER A C 1
ATOM 710 O O . SER A 1 91 ? -4.535 4.201 -17.097 1.00 98.06 91 SER A O 1
ATOM 712 N N . ASP A 1 92 ? -4.672 2.029 -16.529 1.00 98.12 92 ASP A N 1
ATOM 713 C CA . ASP A 1 92 ? -5.819 2.178 -15.634 1.00 98.12 92 ASP A CA 1
ATOM 714 C C . ASP A 1 92 ? -5.419 2.670 -14.238 1.00 98.12 92 ASP A C 1
ATOM 716 O O . ASP A 1 92 ? -6.290 3.065 -13.459 1.00 98.12 92 ASP A O 1
ATO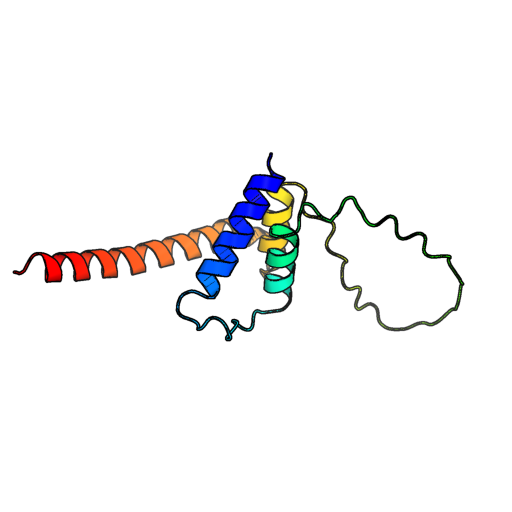M 720 N N . ALA A 1 93 ? -4.118 2.711 -13.918 1.00 98.31 93 ALA A N 1
ATOM 721 C CA . ALA A 1 93 ? -3.612 3.066 -12.593 1.00 98.31 93 ALA A CA 1
ATOM 722 C C . ALA A 1 93 ? -4.178 4.375 -12.015 1.00 98.31 93 ALA A C 1
AT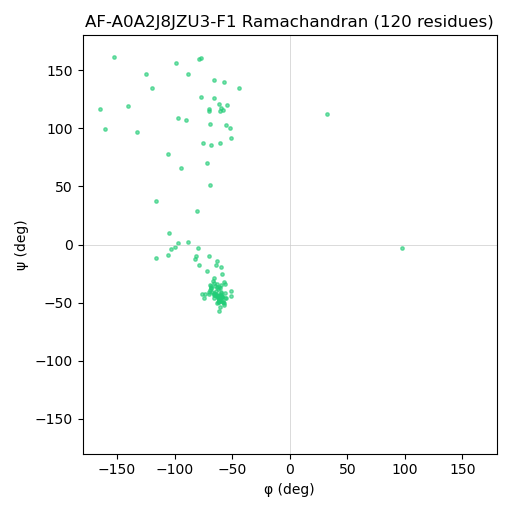OM 724 O O . ALA A 1 93 ? -4.592 4.355 -10.851 1.00 98.31 93 ALA A O 1
ATOM 725 N N . PRO A 1 94 ? -4.287 5.490 -12.772 1.00 98.38 94 PRO A N 1
ATOM 726 C CA . PRO A 1 94 ? -4.860 6.722 -12.234 1.00 98.38 94 PRO A CA 1
ATOM 727 C C . PRO A 1 94 ? -6.301 6.538 -11.743 1.00 98.38 94 PRO A C 1
ATOM 729 O O . PRO A 1 94 ? -6.638 6.968 -10.642 1.00 98.38 94 PRO A O 1
ATOM 732 N N . ASN A 1 95 ? -7.138 5.853 -12.528 1.00 98.44 95 ASN A N 1
ATOM 733 C CA . ASN A 1 95 ? -8.541 5.619 -12.188 1.00 98.44 95 ASN A CA 1
ATOM 734 C C . ASN A 1 95 ? -8.681 4.576 -11.075 1.00 98.44 95 ASN A C 1
ATOM 736 O O . ASN A 1 95 ? -9.472 4.763 -10.150 1.00 98.44 95 ASN A O 1
ATOM 740 N N . HIS A 1 96 ? -7.900 3.496 -11.148 1.00 98.62 96 HIS A N 1
ATOM 741 C CA . HIS A 1 96 ? -7.931 2.406 -10.183 1.00 98.62 96 HIS A CA 1
ATOM 742 C C . HIS A 1 96 ? -7.563 2.891 -8.778 1.00 98.62 96 HIS A C 1
ATOM 744 O O . HIS A 1 96 ? -8.373 2.782 -7.858 1.00 98.62 96 HIS A O 1
ATOM 750 N N . TYR A 1 97 ? -6.383 3.494 -8.606 1.00 98.56 97 TYR A N 1
ATOM 751 C CA . TYR A 1 97 ? -5.935 3.944 -7.287 1.00 98.56 97 TYR A CA 1
ATOM 752 C C . TYR A 1 97 ? -6.786 5.094 -6.742 1.00 98.56 97 TYR A C 1
ATOM 754 O O . TYR A 1 97 ? -7.036 5.157 -5.537 1.00 98.56 97 TYR A O 1
ATOM 762 N N . GLN A 1 98 ? -7.321 5.960 -7.612 1.00 98.69 98 GLN A N 1
ATOM 763 C CA . GLN A 1 98 ? -8.311 6.950 -7.195 1.00 98.69 98 GLN A CA 1
ATOM 764 C C . GLN A 1 98 ? -9.582 6.279 -6.650 1.00 98.69 98 GLN A C 1
ATOM 766 O O . GLN A 1 98 ? -10.091 6.699 -5.611 1.00 98.69 98 GLN A O 1
ATOM 771 N N . ALA A 1 99 ? -10.106 5.251 -7.323 1.00 98.75 99 ALA A N 1
ATOM 772 C CA . ALA A 1 99 ? -11.294 4.529 -6.875 1.00 98.75 99 ALA A CA 1
ATOM 773 C C . ALA A 1 99 ? -11.058 3.797 -5.543 1.00 98.75 99 ALA A C 1
ATOM 775 O O . ALA A 1 99 ? -11.896 3.906 -4.648 1.00 98.75 99 ALA A O 1
ATOM 776 N N . VAL A 1 100 ? -9.900 3.145 -5.378 1.00 98.44 100 VAL A N 1
ATOM 777 C CA . VAL A 1 100 ? -9.491 2.477 -4.127 1.00 98.44 100 VAL A CA 1
ATOM 778 C C . VAL A 1 100 ? -9.487 3.463 -2.956 1.00 98.44 100 VAL A C 1
ATOM 780 O O . VAL A 1 100 ? -10.156 3.231 -1.949 1.00 98.44 100 VAL A O 1
ATOM 783 N N . CYS A 1 101 ? -8.812 4.608 -3.099 1.00 98.56 101 CYS A N 1
ATOM 784 C CA . CYS A 1 101 ? -8.762 5.620 -2.042 1.00 98.56 101 CYS A CA 1
ATOM 785 C C . CYS A 1 101 ? -10.138 6.242 -1.751 1.00 98.56 101 CYS A C 1
ATOM 787 O O . CYS A 1 101 ? -10.446 6.541 -0.598 1.00 98.56 101 CYS A O 1
ATOM 789 N N . ARG A 1 102 ? -10.986 6.429 -2.774 1.00 98.62 102 ARG A N 1
ATOM 790 C CA . ARG A 1 102 ? -12.357 6.941 -2.587 1.00 98.62 102 ARG A CA 1
ATOM 791 C C . ARG A 1 102 ? -13.229 5.965 -1.803 1.00 98.62 102 ARG A C 1
ATOM 793 O O . ARG A 1 102 ? -13.963 6.418 -0.928 1.00 98.62 102 ARG A O 1
ATOM 800 N N . ALA A 1 103 ? -13.141 4.668 -2.095 1.00 98.62 103 ALA A N 1
ATOM 801 C CA . ALA A 1 103 ? -13.864 3.635 -1.357 1.00 98.62 103 ALA A CA 1
ATOM 802 C C . ALA A 1 103 ? -13.403 3.583 0.109 1.00 98.62 103 ALA A C 1
ATOM 804 O O . ALA A 1 103 ? -14.226 3.741 1.007 1.00 98.62 103 ALA A O 1
ATOM 805 N N . LEU A 1 104 ? -12.086 3.512 0.346 1.00 98.38 104 LEU A N 1
ATOM 806 C CA . LEU A 1 104 ? -11.504 3.522 1.694 1.00 98.38 104 LEU A CA 1
ATOM 807 C C . LEU A 1 104 ? -11.945 4.746 2.512 1.00 98.38 104 LEU A C 1
ATOM 809 O O . LEU A 1 104 ? -12.328 4.626 3.677 1.00 98.38 104 LEU A O 1
ATOM 813 N N . PHE A 1 105 ? -11.908 5.940 1.913 1.00 98.44 105 PHE A N 1
ATOM 814 C CA . PHE A 1 105 ? -12.354 7.160 2.583 1.00 98.44 105 PHE A CA 1
ATOM 815 C C . PHE A 1 105 ? -13.847 7.109 2.927 1.00 98.44 105 PHE A C 1
ATOM 817 O O . PHE A 1 105 ? -14.227 7.467 4.038 1.00 98.44 105 PHE A O 1
ATOM 824 N N . ALA A 1 106 ? -14.700 6.656 2.004 1.00 98.50 106 ALA A N 1
ATOM 825 C CA . ALA A 1 106 ? -16.137 6.562 2.251 1.00 98.50 106 ALA A CA 1
ATOM 826 C C . ALA A 1 106 ? -16.454 5.609 3.417 1.00 98.50 106 ALA A C 1
ATOM 828 O O . ALA A 1 106 ? -17.172 5.996 4.340 1.00 98.50 106 ALA A O 1
ATOM 829 N N . GLU A 1 107 ? -15.862 4.412 3.415 1.00 98.06 107 GLU A N 1
ATOM 830 C CA . GLU A 1 107 ? -16.057 3.401 4.462 1.00 98.06 107 GLU A CA 1
ATOM 831 C C . GLU A 1 107 ? -15.573 3.896 5.834 1.00 98.06 107 GLU A C 1
ATOM 833 O O . GLU A 1 107 ? -16.281 3.805 6.841 1.00 98.06 107 GLU A O 1
ATOM 838 N N . THR A 1 108 ? -14.377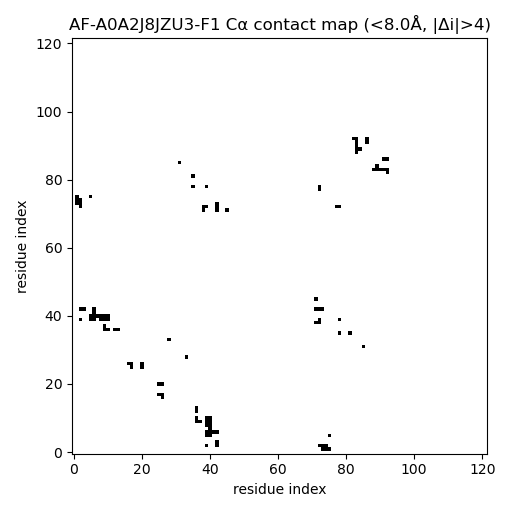 4.490 5.886 1.00 97.88 108 THR A N 1
ATOM 839 C CA . THR A 1 108 ? -13.814 5.012 7.141 1.00 97.88 108 THR A CA 1
ATOM 840 C C . THR A 1 108 ? -14.587 6.220 7.673 1.00 97.88 108 THR A C 1
ATOM 842 O O . THR A 1 108 ? -14.756 6.348 8.888 1.00 97.88 108 THR A O 1
ATOM 845 N N . MET A 1 109 ? -15.107 7.090 6.801 1.00 97.88 109 MET A N 1
ATOM 846 C CA . MET A 1 109 ? -15.952 8.220 7.201 1.00 97.88 109 MET A CA 1
ATOM 847 C C . MET A 1 109 ? -17.312 7.782 7.739 1.00 97.88 109 MET A C 1
ATOM 849 O O . MET A 1 109 ? -17.804 8.378 8.704 1.00 97.88 109 MET A O 1
ATOM 853 N N . GLU A 1 110 ? -17.917 6.743 7.164 1.00 97.56 110 GLU A N 1
ATOM 854 C CA . GLU A 1 110 ? -19.152 6.166 7.692 1.00 97.56 110 GLU A CA 1
ATOM 855 C C . GLU A 1 110 ? -18.935 5.619 9.109 1.00 97.56 110 GLU A C 1
ATOM 857 O O . GLU A 1 110 ? -19.652 6.008 10.040 1.00 97.56 110 GLU A O 1
ATOM 862 N N . LEU A 1 111 ? -17.883 4.813 9.305 1.00 97.56 111 LEU A N 1
ATOM 863 C CA . LEU A 1 111 ? -17.517 4.283 10.620 1.00 97.56 111 LEU A CA 1
ATOM 864 C C . LEU A 1 111 ? -17.220 5.403 11.626 1.00 97.56 111 LEU A C 1
ATOM 866 O O . LEU A 1 111 ? -17.730 5.387 12.748 1.00 97.56 111 LEU A O 1
ATOM 870 N N . HIS A 1 112 ? -16.433 6.405 11.230 1.00 97.19 112 HIS A N 1
ATOM 871 C CA . HIS A 1 112 ? -16.109 7.550 12.079 1.00 97.19 112 HIS A CA 1
ATOM 872 C C . HIS A 1 112 ? -17.367 8.311 12.516 1.00 97.19 112 HIS A C 1
ATOM 874 O O . HIS A 1 112 ? -17.531 8.640 13.696 1.00 97.19 112 HIS A O 1
ATOM 880 N N . THR A 1 113 ? -18.279 8.563 11.577 1.00 96.56 113 THR A N 1
ATOM 881 C CA . THR A 1 113 ? -19.551 9.242 11.845 1.00 96.56 113 THR A CA 1
ATOM 882 C C . THR A 1 113 ? -20.396 8.438 12.827 1.00 96.56 113 THR A C 1
ATOM 884 O O . THR A 1 113 ? -20.953 9.001 13.773 1.00 96.56 113 THR A O 1
ATOM 887 N N . PHE A 1 114 ? -20.479 7.122 12.633 1.00 96.25 114 PHE A N 1
ATOM 888 C CA . PHE A 1 114 ? -21.216 6.229 13.518 1.00 96.25 114 PHE A CA 1
ATOM 889 C C . PHE A 1 114 ? -20.640 6.223 14.943 1.00 96.25 114 PHE A C 1
ATOM 891 O O . PHE A 1 114 ? -21.372 6.463 15.906 1.00 96.25 114 PHE A O 1
ATOM 898 N N . LEU A 1 115 ? -19.323 6.047 15.089 1.00 96.81 115 LEU A N 1
ATOM 899 C CA . LEU A 1 115 ? -18.651 6.053 16.394 1.00 96.81 115 LEU A CA 1
ATOM 900 C C . LEU A 1 115 ? -18.766 7.404 17.107 1.00 96.81 115 LEU A C 1
ATOM 902 O O . LEU A 1 115 ? -18.955 7.451 18.324 1.00 96.81 115 LEU A O 1
ATOM 906 N N . THR A 1 116 ? -18.710 8.507 16.359 1.00 96.00 116 THR A N 1
ATOM 907 C CA . THR A 1 116 ? -18.888 9.855 16.910 1.00 96.00 116 THR A CA 1
ATOM 908 C C . THR A 1 116 ? -20.298 10.044 17.458 1.00 96.00 116 THR A C 1
ATOM 910 O O . THR A 1 116 ? -20.454 10.526 18.578 1.00 96.00 116 THR A O 1
ATOM 913 N N . LYS A 1 117 ? -21.329 9.587 16.733 1.00 94.94 117 LYS A N 1
ATOM 914 C CA . LYS A 1 117 ? -22.716 9.613 17.221 1.00 94.94 117 LYS A CA 1
ATOM 915 C C . LYS A 1 117 ? -22.885 8.806 18.508 1.00 94.94 117 LYS A C 1
ATOM 917 O O . LYS A 1 117 ? -23.515 9.303 19.434 1.00 94.94 117 LYS A 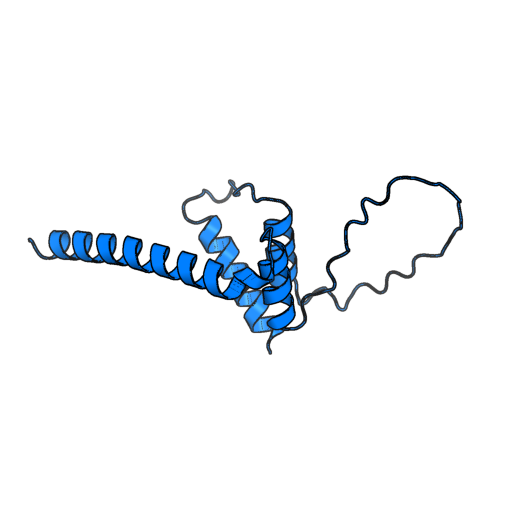O 1
ATOM 922 N N . ILE A 1 118 ? -22.292 7.612 18.598 1.00 95.19 118 ILE A N 1
ATOM 923 C CA . ILE A 1 118 ? -22.322 6.799 19.828 1.00 95.19 118 ILE A CA 1
ATOM 924 C C . ILE A 1 118 ? -21.653 7.537 20.989 1.00 95.19 118 ILE A C 1
ATOM 926 O O . ILE A 1 118 ? -22.207 7.593 22.084 1.00 95.19 118 ILE A O 1
ATOM 930 N N . LYS A 1 119 ? -20.473 8.123 20.759 1.00 93.50 119 LYS A N 1
ATOM 931 C CA . LYS A 1 119 ? -19.732 8.860 21.790 1.00 93.50 119 LYS A CA 1
ATOM 932 C C . LYS A 1 119 ? -20.508 10.076 22.306 1.00 93.50 119 LYS A C 1
ATOM 934 O O . LYS A 1 119 ? -20.444 10.362 23.497 1.00 93.50 119 LYS A O 1
ATOM 939 N N . SER A 1 120 ? -21.211 10.782 21.422 1.00 90.44 120 SER A N 1
ATOM 940 C CA . SER A 1 120 ? -22.003 11.973 21.754 1.00 90.44 120 SER A CA 1
ATOM 941 C C . SER A 1 120 ? -23.394 11.665 22.311 1.00 90.44 120 SER A C 1
ATOM 943 O O . SER A 1 120 ? -24.038 12.567 22.832 1.00 90.44 120 SER A O 1
ATOM 945 N N . ALA A 1 121 ? -23.867 10.421 22.222 1.00 82.31 121 ALA A N 1
ATOM 946 C CA . ALA A 1 121 ? -25.158 9.991 22.761 1.00 82.31 121 ALA A CA 1
ATOM 947 C C . ALA A 1 121 ? -25.115 9.700 24.278 1.00 82.31 121 ALA A C 1
ATOM 949 O O . ALA A 1 121 ? -25.870 8.859 24.768 1.00 82.31 121 ALA A O 1
ATOM 950 N N . LYS A 1 122 ? -24.225 10.375 25.015 1.00 54.53 122 LYS A N 1
ATOM 951 C CA . LYS A 1 122 ? -24.030 10.226 26.459 1.00 54.53 122 LYS A CA 1
ATOM 952 C C . LYS A 1 122 ? -24.280 11.536 27.189 1.00 54.53 122 LYS A C 1
ATOM 954 O O . LYS A 1 122 ? -23.752 12.566 26.717 1.00 54.53 122 LYS A O 1
#

InterPro domains:
  IPR011019 KIND domain [PF16474] (2-116)
  IPR011019 KIND domain [PS51377] (1-111)
  IPR011019 KIND domain [SM00750] (2-111)
  IPR029901 Protein Spire [PTHR21345] (2-122)